Protein AF-A0A2W6DQY9-F1 (afdb_monomer_lite)

Radius of gyration: 17.96 Å; chains: 1; bounding box: 44×37×46 Å

pLDDT: mean 84.67, std 7.62, range [58.31, 96.69]

Structure (mmCIF, N/CA/C/O backbone):
data_AF-A0A2W6DQY9-F1
#
_entry.id   AF-A0A2W6DQY9-F1
#
loop_
_atom_site.group_PDB
_atom_site.id
_atom_site.type_symbol
_atom_site.label_atom_id
_atom_site.label_alt_id
_atom_site.label_comp_id
_atom_site.label_asym_id
_atom_site.label_entity_id
_atom_site.label_seq_id
_atom_site.pdbx_PDB_ins_code
_atom_site.Cartn_x
_atom_site.Cartn_y
_atom_site.Cartn_z
_atom_site.occupancy
_atom_site.B_iso_or_equiv
_atom_site.auth_seq_id
_atom_site.auth_comp_id
_atom_site.auth_asym_id
_atom_site.auth_atom_id
_atom_site.pdbx_PDB_model_num
ATOM 1 N N . MET A 1 1 ? 17.555 -1.210 -10.822 1.00 58.31 1 MET A N 1
ATOM 2 C CA . MET A 1 1 ? 16.556 -0.592 -11.726 1.00 58.31 1 MET A CA 1
ATOM 3 C C . MET A 1 1 ? 16.365 -1.460 -12.978 1.00 58.31 1 MET A C 1
ATOM 5 O O . MET A 1 1 ? 16.655 -1.042 -14.085 1.00 58.31 1 MET A O 1
ATOM 9 N N . TRP A 1 2 ? 15.924 -2.703 -12.780 1.00 69.75 2 TRP A N 1
ATOM 10 C CA . TRP A 1 2 ? 15.671 -3.694 -13.841 1.00 69.75 2 TRP A CA 1
ATOM 11 C C . TRP A 1 2 ? 14.443 -4.541 -13.461 1.00 69.75 2 TRP A C 1
ATOM 13 O O . TRP A 1 2 ? 13.552 -4.747 -14.278 1.00 69.75 2 TRP A O 1
ATOM 23 N N . ILE A 1 3 ? 14.318 -4.892 -12.174 1.00 70.12 3 ILE A N 1
ATOM 24 C CA . ILE A 1 3 ? 13.222 -5.718 -11.652 1.00 70.12 3 ILE A CA 1
ATOM 25 C C . ILE A 1 3 ? 11.831 -5.087 -11.848 1.00 70.12 3 ILE A C 1
ATOM 27 O O . ILE A 1 3 ? 10.912 -5.762 -12.295 1.00 70.12 3 ILE A O 1
ATOM 31 N N . ALA A 1 4 ? 11.701 -3.771 -11.636 1.00 68.38 4 ALA A N 1
ATOM 32 C CA . ALA A 1 4 ? 10.449 -3.035 -11.837 1.00 68.38 4 ALA A CA 1
ATOM 33 C C . ALA A 1 4 ? 10.066 -2.873 -13.322 1.00 68.38 4 ALA A C 1
ATOM 35 O O . ALA A 1 4 ? 8.893 -2.722 -13.646 1.00 68.38 4 ALA A O 1
ATOM 36 N N . SER A 1 5 ? 11.042 -2.893 -14.237 1.00 71.81 5 SER A N 1
ATOM 37 C CA . SER A 1 5 ? 10.783 -2.836 -15.683 1.00 71.81 5 SER A CA 1
ATOM 38 C C . SER A 1 5 ? 10.523 -4.214 -16.292 1.00 71.81 5 SER A C 1
ATOM 40 O O . SER A 1 5 ? 9.804 -4.303 -17.286 1.00 71.81 5 SER A O 1
ATOM 42 N N . TRP A 1 6 ? 11.082 -5.276 -15.701 1.00 76.25 6 TRP A N 1
ATOM 43 C CA . TRP A 1 6 ? 10.952 -6.643 -16.202 1.00 76.25 6 TRP A CA 1
ATOM 44 C C . TRP A 1 6 ? 9.495 -7.104 -16.244 1.00 76.25 6 TRP A C 1
ATOM 46 O O . TRP A 1 6 ? 9.057 -7.576 -17.285 1.00 76.25 6 TRP A O 1
ATOM 56 N N . GLY A 1 7 ? 8.721 -6.892 -15.173 1.00 74.25 7 GLY A N 1
ATOM 57 C CA . GLY A 1 7 ? 7.317 -7.317 -15.124 1.00 74.25 7 GLY A CA 1
ATOM 58 C C . GLY A 1 7 ? 6.479 -6.747 -16.274 1.00 74.25 7 GLY A C 1
ATOM 59 O O . GLY A 1 7 ? 5.728 -7.475 -16.914 1.00 74.25 7 GLY A O 1
ATOM 60 N N . GLY A 1 8 ? 6.666 -5.466 -16.605 1.00 73.44 8 GLY A N 1
ATOM 61 C CA . GLY A 1 8 ? 6.002 -4.850 -17.756 1.00 73.44 8 GLY A CA 1
ATOM 62 C C . GLY A 1 8 ? 6.483 -5.392 -19.099 1.00 73.44 8 GLY A C 1
ATOM 63 O O . GLY A 1 8 ? 5.668 -5.667 -19.973 1.00 73.44 8 GLY A O 1
ATOM 64 N N . HIS A 1 9 ? 7.796 -5.579 -19.259 1.00 76.44 9 HIS A N 1
ATOM 65 C CA . HIS A 1 9 ? 8.356 -6.191 -20.462 1.00 76.44 9 HIS A CA 1
ATOM 66 C C . HIS A 1 9 ? 7.801 -7.605 -20.676 1.00 76.44 9 HIS A C 1
ATOM 68 O O . HIS A 1 9 ? 7.260 -7.884 -21.739 1.00 76.44 9 HIS A O 1
ATOM 74 N N . ALA A 1 10 ? 7.858 -8.457 -19.652 1.00 78.81 10 ALA A N 1
ATOM 75 C CA . ALA A 1 10 ? 7.417 -9.842 -19.714 1.00 78.81 10 ALA A CA 1
ATOM 76 C C . ALA A 1 10 ? 5.909 -9.974 -19.972 1.00 78.81 10 ALA A C 1
ATOM 78 O O . ALA A 1 10 ? 5.505 -10.819 -20.762 1.00 78.81 10 ALA A O 1
ATOM 79 N N . LEU A 1 11 ? 5.068 -9.109 -19.391 1.00 78.31 11 LEU A N 1
ATOM 80 C CA . LEU A 1 11 ? 3.632 -9.092 -19.702 1.00 78.31 11 LEU A CA 1
ATOM 81 C C . LEU A 1 11 ? 3.339 -8.734 -21.166 1.00 78.31 11 LEU A C 1
ATOM 83 O O . LEU A 1 11 ? 2.339 -9.192 -21.711 1.00 78.31 11 LEU A O 1
ATOM 87 N N . LEU A 1 12 ? 4.194 -7.923 -21.795 1.00 80.38 12 LEU A N 1
ATOM 88 C CA . LEU A 1 12 ? 4.031 -7.499 -23.186 1.00 80.38 12 LEU A CA 1
ATOM 89 C C . LEU A 1 12 ? 4.654 -8.476 -24.192 1.00 80.38 12 LEU A C 1
ATOM 91 O O . LEU A 1 12 ? 4.159 -8.573 -25.311 1.00 80.38 12 LEU A O 1
ATOM 95 N N . THR A 1 13 ? 5.731 -9.179 -23.828 1.00 82.75 13 THR A N 1
ATOM 96 C CA . THR A 1 13 ? 6.481 -10.043 -24.757 1.00 82.75 13 THR A CA 1
ATOM 97 C C . THR A 1 13 ? 6.262 -11.537 -24.532 1.00 82.75 13 THR A C 1
ATOM 99 O O . THR A 1 13 ? 6.235 -12.290 -25.503 1.00 82.75 13 THR A O 1
ATOM 102 N N . ALA A 1 14 ? 6.088 -11.983 -23.285 1.00 80.81 14 ALA A N 1
ATOM 103 C CA . ALA A 1 14 ? 5.972 -13.395 -22.919 1.00 80.81 14 ALA A CA 1
ATOM 104 C C . ALA A 1 14 ? 5.144 -13.595 -21.624 1.00 80.81 14 ALA A C 1
ATOM 106 O O . ALA A 1 14 ? 5.682 -14.017 -20.597 1.00 80.81 14 ALA A O 1
ATOM 107 N N . PRO A 1 15 ? 3.820 -13.341 -21.645 1.00 80.81 15 PRO A N 1
ATOM 108 C CA . PRO A 1 15 ? 2.983 -13.300 -20.438 1.00 80.81 15 PRO A CA 1
ATOM 109 C C . PRO A 1 15 ? 2.837 -14.647 -19.709 1.00 80.81 15 PRO A C 1
ATOM 111 O O . PRO A 1 15 ? 2.477 -14.669 -18.536 1.00 80.81 15 PRO A O 1
ATOM 114 N N . LEU A 1 16 ? 3.126 -15.771 -20.373 1.00 83.50 16 LEU A N 1
ATOM 115 C CA . LEU A 1 16 ? 3.146 -17.099 -19.742 1.00 83.50 16 LEU A CA 1
ATOM 116 C C . LEU A 1 16 ? 4.483 -17.425 -19.055 1.00 83.50 16 LEU A C 1
ATOM 118 O O . LEU A 1 16 ? 4.545 -18.371 -18.280 1.00 83.50 16 LEU A O 1
ATOM 122 N N . HIS A 1 17 ? 5.527 -16.628 -19.298 1.00 81.88 17 HIS A N 1
ATOM 123 C CA . HIS A 1 17 ? 6.887 -16.827 -18.783 1.00 81.88 17 HIS A CA 1
ATOM 124 C C . HIS A 1 17 ? 7.344 -15.616 -17.956 1.00 81.88 17 HIS A C 1
ATOM 126 O O . HIS A 1 17 ? 8.513 -15.241 -17.948 1.00 81.88 17 HIS A O 1
ATOM 132 N N . VAL A 1 18 ? 6.410 -14.971 -17.241 1.00 79.75 18 VAL A N 1
ATOM 133 C CA . VAL A 1 18 ? 6.684 -13.742 -16.468 1.00 79.75 18 VAL A CA 1
ATOM 134 C C . VAL A 1 18 ? 7.777 -13.943 -15.418 1.00 79.75 18 VAL A C 1
ATOM 136 O O . VAL A 1 18 ? 8.512 -13.004 -15.105 1.00 79.75 18 VAL A O 1
ATOM 139 N N . PHE A 1 19 ? 7.921 -15.169 -14.912 1.00 83.38 19 PHE A N 1
ATOM 140 C CA . PHE A 1 19 ? 8.921 -15.504 -13.909 1.00 83.38 19 PHE A CA 1
ATOM 141 C C . PHE A 1 19 ? 10.297 -15.883 -14.481 1.00 83.38 19 PHE A C 1
ATOM 143 O O . PHE A 1 19 ? 11.260 -15.965 -13.716 1.00 83.38 19 PHE A O 1
ATOM 150 N N . ASP A 1 20 ? 10.430 -16.055 -15.797 1.00 83.44 20 ASP A N 1
ATOM 151 C CA . ASP A 1 20 ? 11.687 -16.454 -16.437 1.00 83.44 20 ASP A CA 1
ATOM 152 C C . ASP A 1 20 ? 12.499 -15.231 -16.838 1.00 83.44 20 ASP A C 1
ATOM 154 O O . ASP A 1 20 ? 12.448 -14.748 -17.968 1.00 83.44 20 ASP A O 1
ATOM 158 N N . SER A 1 21 ? 13.245 -14.700 -15.874 1.00 80.00 21 SER A N 1
ATOM 159 C CA . SER A 1 21 ? 14.056 -13.514 -16.095 1.00 80.00 21 SER A CA 1
ATOM 160 C C . SER A 1 21 ? 15.420 -13.814 -16.706 1.00 80.00 21 SER A C 1
ATOM 162 O O . SER A 1 21 ? 15.961 -14.905 -16.543 1.00 80.00 21 SER A O 1
ATOM 164 N N . ASN A 1 22 ? 16.036 -12.815 -17.348 1.00 80.88 22 ASN A N 1
ATOM 165 C CA . ASN A 1 22 ? 17.416 -12.943 -17.831 1.00 80.88 22 ASN A CA 1
ATOM 166 C C . ASN A 1 22 ? 18.449 -13.050 -16.693 1.00 80.88 22 ASN A C 1
ATOM 168 O O . ASN A 1 22 ? 19.608 -13.384 -16.941 1.00 80.88 22 ASN A O 1
ATOM 172 N N . THR A 1 23 ? 18.054 -12.760 -15.452 1.00 78.00 23 THR A N 1
ATOM 173 C CA . THR A 1 23 ? 18.930 -12.934 -14.294 1.00 78.00 23 THR A CA 1
ATOM 174 C C . THR A 1 23 ? 19.113 -14.428 -14.034 1.00 78.00 23 THR A C 1
ATOM 176 O O . THR A 1 23 ? 18.148 -15.181 -14.056 1.00 78.00 23 THR A O 1
ATOM 179 N N . PHE A 1 24 ? 20.350 -14.862 -13.784 1.00 81.62 24 PHE A N 1
ATOM 180 C CA . PHE A 1 24 ? 20.693 -16.262 -13.495 1.00 81.62 24 PHE A CA 1
ATOM 181 C C . PHE A 1 24 ? 20.381 -17.275 -14.610 1.00 81.62 24 PHE A C 1
ATOM 183 O O . PHE A 1 24 ? 20.236 -18.464 -14.327 1.00 81.62 24 PHE A O 1
ATOM 190 N N . TRP A 1 25 ? 20.317 -16.843 -15.875 1.00 79.50 25 TRP A N 1
ATOM 191 C CA . TRP A 1 25 ? 20.189 -17.767 -17.007 1.00 79.50 25 TRP A CA 1
ATOM 192 C C . TRP A 1 25 ? 21.237 -18.904 -16.924 1.00 79.50 25 TRP A C 1
ATOM 194 O O . TRP A 1 25 ? 22.417 -18.594 -16.728 1.00 79.50 25 TRP A O 1
ATOM 204 N N . PRO A 1 26 ? 20.861 -20.197 -17.062 1.00 86.25 26 PRO A N 1
ATOM 205 C CA . PRO A 1 26 ? 19.589 -20.735 -17.572 1.00 86.25 26 PRO A CA 1
ATOM 206 C C . PRO A 1 26 ? 18.563 -21.179 -16.511 1.00 86.25 26 PRO A C 1
ATOM 208 O O . PRO A 1 26 ? 17.698 -22.000 -16.806 1.00 86.25 26 PRO A O 1
ATOM 211 N N . LEU A 1 27 ? 18.644 -20.691 -15.273 1.00 83.62 27 LEU A N 1
ATOM 212 C CA . LEU A 1 27 ? 17.690 -21.077 -14.230 1.00 83.62 27 LEU A CA 1
ATOM 213 C C . LEU A 1 27 ? 16.278 -20.538 -14.525 1.00 83.62 27 LEU A C 1
ATOM 215 O O . LEU A 1 27 ? 16.091 -19.336 -14.717 1.00 83.62 27 LEU A O 1
ATOM 219 N N . SER A 1 28 ? 15.284 -21.431 -14.516 1.00 83.25 28 SER A N 1
ATOM 220 C CA . SER A 1 28 ? 13.860 -21.084 -14.627 1.00 83.25 28 SER A CA 1
ATOM 221 C C . SER A 1 28 ? 13.337 -20.407 -13.358 1.00 83.25 28 SER A C 1
ATOM 223 O O . SER A 1 28 ? 13.849 -20.641 -12.261 1.00 83.25 28 SER A O 1
ATOM 225 N N . ASN A 1 29 ? 12.279 -19.603 -13.494 1.00 81.62 29 ASN A N 1
ATOM 226 C CA . ASN A 1 29 ? 11.643 -18.850 -12.404 1.00 81.62 29 ASN A CA 1
ATOM 227 C C . ASN A 1 29 ? 12.586 -17.898 -11.647 1.00 81.62 29 ASN A C 1
ATOM 229 O O . ASN A 1 29 ? 12.325 -17.529 -10.500 1.00 81.62 29 ASN A O 1
ATOM 233 N N . SER A 1 30 ? 13.674 -17.465 -12.284 1.00 83.19 30 SER A N 1
ATOM 234 C CA . SER A 1 30 ? 14.692 -16.608 -11.673 1.00 83.19 30 SER A CA 1
ATOM 235 C C . SER A 1 30 ? 14.153 -15.259 -11.180 1.00 83.19 30 SER A C 1
ATOM 237 O O . SER A 1 30 ? 14.731 -14.656 -10.273 1.00 83.19 30 SER A O 1
ATOM 239 N N . TYR A 1 31 ? 13.018 -14.792 -11.712 1.00 79.81 31 TYR A N 1
ATOM 240 C CA . TYR A 1 31 ? 12.344 -13.586 -11.229 1.00 79.81 31 TYR A CA 1
ATOM 241 C C . TYR A 1 31 ? 11.759 -13.761 -9.822 1.00 79.81 31 TYR A C 1
ATOM 243 O O . TYR A 1 31 ? 11.716 -12.803 -9.055 1.00 79.81 31 TYR A O 1
ATOM 251 N N . ALA A 1 32 ? 11.336 -14.979 -9.467 1.00 81.50 32 ALA A N 1
ATOM 252 C CA . ALA A 1 32 ? 10.750 -15.285 -8.163 1.00 81.50 32 ALA A CA 1
ATOM 253 C C . ALA A 1 32 ? 11.791 -15.323 -7.031 1.00 81.50 32 ALA A C 1
ATOM 255 O O . ALA A 1 32 ? 11.421 -15.354 -5.860 1.00 81.50 32 ALA A O 1
ATOM 256 N N . PHE A 1 33 ? 13.089 -15.296 -7.356 1.00 80.50 33 PHE A N 1
ATOM 257 C CA . PHE A 1 33 ? 14.161 -15.273 -6.356 1.00 80.50 33 PHE A CA 1
ATOM 258 C C . PHE A 1 33 ? 14.269 -13.921 -5.636 1.00 80.50 33 PHE A C 1
ATOM 260 O O . PHE A 1 33 ? 14.972 -13.813 -4.636 1.00 80.50 33 PHE A O 1
ATOM 267 N N . ASN A 1 34 ? 13.595 -12.887 -6.143 1.00 76.00 34 ASN A N 1
ATOM 268 C CA . ASN A 1 34 ? 13.550 -11.556 -5.553 1.00 76.00 34 ASN A CA 1
ATOM 269 C C . ASN A 1 34 ? 12.104 -11.050 -5.454 1.00 76.00 34 ASN A C 1
ATOM 271 O O . ASN A 1 34 ? 11.166 -11.657 -5.971 1.00 76.00 34 ASN A O 1
ATOM 275 N N . ASP A 1 35 ? 11.921 -9.907 -4.792 1.00 77.81 35 ASP A N 1
ATOM 276 C CA . ASP A 1 35 ? 10.633 -9.221 -4.758 1.00 77.81 35 ASP A CA 1
ATOM 277 C C . ASP A 1 35 ? 10.228 -8.786 -6.174 1.00 77.81 35 ASP A C 1
ATOM 279 O O . ASP A 1 35 ? 10.856 -7.923 -6.789 1.00 77.81 35 ASP A O 1
ATOM 283 N N . THR A 1 36 ? 9.170 -9.403 -6.698 1.00 73.69 36 THR A N 1
ATOM 284 C CA . THR A 1 36 ? 8.792 -9.311 -8.114 1.00 73.69 36 THR A CA 1
ATOM 285 C C . THR A 1 36 ? 8.203 -7.957 -8.502 1.00 73.69 36 THR A C 1
ATOM 287 O O . THR A 1 36 ? 8.176 -7.625 -9.679 1.00 73.69 36 THR A O 1
ATOM 290 N N . MET A 1 37 ? 7.737 -7.142 -7.549 1.00 80.31 37 MET A N 1
ATOM 291 C CA . MET A 1 37 ? 7.141 -5.823 -7.812 1.00 80.31 37 MET A CA 1
ATOM 292 C C . MET A 1 37 ? 6.010 -5.837 -8.862 1.00 80.31 37 MET A C 1
ATOM 294 O O . MET A 1 37 ? 5.699 -4.803 -9.459 1.00 80.31 37 MET A O 1
ATOM 298 N N . LEU A 1 38 ? 5.367 -6.991 -9.080 1.00 80.56 38 LEU A N 1
ATOM 299 C CA . LEU A 1 38 ? 4.341 -7.189 -10.110 1.00 80.56 38 LEU A CA 1
ATOM 300 C C . LEU A 1 38 ? 3.118 -6.299 -9.888 1.00 80.56 38 LEU A C 1
ATOM 302 O O . LEU A 1 38 ? 2.479 -5.883 -10.851 1.00 80.56 38 LEU A O 1
ATOM 306 N N . GLY A 1 39 ? 2.835 -5.921 -8.641 1.00 80.38 39 GLY A N 1
ATOM 307 C CA . GLY A 1 39 ? 1.781 -4.953 -8.321 1.00 80.38 39 GLY A CA 1
ATOM 308 C C . GLY A 1 39 ? 1.978 -3.570 -8.959 1.00 80.38 39 GLY A C 1
ATOM 309 O O . GLY A 1 39 ? 1.010 -2.818 -9.080 1.00 80.38 39 GLY A O 1
ATOM 310 N N . TYR A 1 40 ? 3.193 -3.239 -9.414 1.00 82.00 40 TYR A N 1
ATOM 311 C CA . TYR A 1 40 ? 3.490 -2.030 -10.188 1.00 82.00 40 TYR A CA 1
ATOM 312 C C . TYR A 1 40 ? 3.574 -2.259 -11.696 1.00 82.00 40 TYR A C 1
ATOM 314 O O . TYR A 1 40 ? 3.838 -1.310 -12.432 1.00 82.00 40 TYR A O 1
ATOM 322 N N . ALA A 1 41 ? 3.314 -3.469 -12.188 1.00 76.88 41 ALA A N 1
ATOM 323 C CA . ALA A 1 41 ? 3.406 -3.772 -13.611 1.00 76.88 41 ALA A CA 1
ATOM 324 C C . ALA A 1 41 ? 2.560 -2.846 -14.516 1.00 76.88 41 ALA A C 1
ATOM 326 O O . ALA A 1 41 ? 3.075 -2.446 -15.559 1.00 76.88 41 ALA A O 1
ATOM 327 N N . PRO A 1 42 ? 1.346 -2.382 -14.136 1.00 76.12 42 PRO A N 1
ATOM 328 C CA . PRO A 1 42 ? 0.614 -1.392 -14.936 1.00 76.12 42 PRO A CA 1
ATOM 329 C C . PRO A 1 42 ? 1.364 -0.061 -15.103 1.00 76.12 42 PRO A C 1
ATOM 331 O O . PRO A 1 42 ? 1.256 0.598 -16.135 1.00 76.12 42 PRO A O 1
ATOM 334 N N . MET A 1 43 ? 2.183 0.320 -14.116 1.00 73.94 43 MET A N 1
ATOM 335 C CA . MET A 1 43 ? 2.994 1.541 -14.165 1.00 73.94 43 MET A CA 1
ATOM 336 C C . MET A 1 43 ? 4.145 1.428 -15.170 1.00 73.94 43 MET A C 1
ATOM 338 O O . MET A 1 43 ? 4.731 2.447 -15.536 1.00 73.94 43 MET A O 1
ATOM 342 N N . ALA A 1 44 ? 4.449 0.226 -15.673 1.00 66.94 44 ALA A N 1
ATOM 343 C CA . ALA A 1 44 ? 5.425 0.034 -16.741 1.00 66.94 44 ALA A CA 1
ATOM 344 C C . ALA A 1 44 ? 5.021 0.725 -18.055 1.00 66.94 44 ALA A C 1
ATOM 346 O O . ALA A 1 44 ? 5.894 1.051 -18.858 1.00 66.94 44 ALA A O 1
ATOM 347 N N . LEU A 1 45 ? 3.727 1.004 -18.248 1.00 69.50 45 LEU A N 1
ATOM 348 C CA . LEU A 1 45 ? 3.201 1.705 -19.422 1.00 69.50 45 LEU A CA 1
ATOM 349 C C . LEU A 1 45 ? 3.437 3.227 -19.373 1.00 69.50 45 LEU A C 1
ATOM 351 O O . LEU A 1 45 ? 3.308 3.908 -20.389 1.00 69.50 45 LEU A O 1
ATOM 355 N N . LEU A 1 46 ? 3.798 3.782 -18.212 1.00 72.19 46 LEU A N 1
ATOM 356 C CA . LEU A 1 46 ? 4.009 5.221 -18.045 1.00 72.19 46 LEU A CA 1
ATOM 357 C C . LEU A 1 46 ? 5.390 5.649 -18.548 1.00 72.19 46 LEU A C 1
ATOM 359 O O . LEU A 1 46 ? 6.383 4.980 -18.286 1.00 72.19 46 LEU A O 1
ATOM 363 N N . GLY A 1 47 ? 5.476 6.797 -19.224 1.00 64.94 47 GLY A N 1
ATOM 364 C CA . GLY A 1 47 ? 6.753 7.426 -19.595 1.00 64.94 47 GLY A CA 1
ATOM 365 C C . GLY A 1 47 ? 7.450 6.867 -20.844 1.00 64.94 47 GLY A C 1
ATOM 366 O O . GLY A 1 47 ? 8.542 7.323 -21.163 1.00 64.94 47 GLY A O 1
ATOM 367 N N . GLY A 1 48 ? 6.848 5.916 -21.570 1.00 72.62 48 GLY A N 1
ATOM 368 C CA . GLY A 1 48 ? 7.388 5.400 -22.838 1.00 72.62 48 GLY A CA 1
ATOM 369 C C . GLY A 1 48 ? 8.651 4.532 -22.701 1.00 72.62 48 GLY A C 1
ATOM 370 O O . GLY A 1 48 ? 9.000 4.057 -21.617 1.00 72.62 48 GLY A O 1
ATOM 371 N N . GLY A 1 49 ? 9.328 4.271 -23.821 1.00 74.94 49 GLY A N 1
ATOM 372 C CA . GLY A 1 49 ? 10.535 3.438 -23.868 1.00 74.94 49 GLY A CA 1
ATOM 373 C C . GLY A 1 49 ? 11.814 4.149 -23.399 1.00 74.94 49 GLY A C 1
ATOM 374 O O . GLY A 1 49 ? 11.868 5.370 -23.275 1.00 74.94 49 GLY A O 1
ATOM 375 N N . GLY A 1 50 ? 12.874 3.371 -23.167 1.00 76.94 50 GLY A N 1
ATOM 376 C CA . GLY A 1 50 ? 14.217 3.893 -22.894 1.00 76.94 50 GLY A CA 1
ATOM 377 C C . GLY A 1 50 ? 14.454 4.414 -21.469 1.00 76.94 50 GLY A C 1
ATOM 378 O O . GLY A 1 50 ? 13.629 4.260 -20.563 1.00 76.94 50 GLY A O 1
ATOM 379 N N . MET A 1 51 ? 15.630 5.017 -21.269 1.00 76.75 51 MET A N 1
ATOM 380 C CA . MET A 1 51 ? 16.128 5.450 -19.955 1.00 76.75 51 MET A CA 1
ATOM 381 C C . MET A 1 51 ? 15.283 6.572 -19.336 1.00 76.75 51 MET A C 1
ATOM 383 O O . MET A 1 51 ? 15.002 6.535 -18.140 1.00 76.75 51 MET A O 1
ATOM 387 N N . ALA A 1 52 ? 14.820 7.527 -20.149 1.00 80.00 52 ALA A N 1
ATOM 388 C CA . ALA A 1 52 ? 13.976 8.631 -19.690 1.00 80.00 52 ALA A CA 1
ATOM 389 C C . ALA A 1 52 ? 12.641 8.127 -19.117 1.00 80.00 52 ALA A C 1
ATOM 391 O O . ALA A 1 52 ? 12.260 8.505 -18.009 1.00 80.00 52 ALA A O 1
ATOM 392 N N . GLY A 1 53 ? 11.973 7.198 -19.810 1.00 79.50 53 GLY A N 1
ATOM 393 C CA . GLY A 1 53 ? 10.746 6.582 -19.309 1.00 79.50 53 GLY A CA 1
ATOM 394 C C . GLY A 1 53 ? 10.966 5.788 -18.026 1.00 79.50 53 GLY A C 1
ATOM 395 O O . GLY A 1 53 ? 10.166 5.868 -17.095 1.00 79.50 53 GLY A O 1
ATOM 396 N N . ALA A 1 54 ? 12.087 5.069 -17.931 1.00 74.94 54 ALA A N 1
ATOM 397 C CA . ALA A 1 54 ? 12.434 4.323 -16.726 1.00 74.94 54 ALA A CA 1
ATOM 398 C C . ALA A 1 54 ? 12.648 5.252 -15.517 1.00 74.94 54 ALA A C 1
ATOM 400 O O . ALA A 1 54 ? 12.194 4.936 -14.416 1.00 74.94 54 ALA A O 1
ATOM 401 N N . LEU A 1 55 ? 13.273 6.413 -15.732 1.00 82.56 55 LEU A N 1
ATOM 402 C CA . LEU A 1 55 ? 13.486 7.426 -14.700 1.00 82.56 55 LEU A CA 1
ATOM 403 C C . LEU A 1 55 ? 12.167 8.061 -14.235 1.00 82.56 55 LEU A C 1
ATOM 405 O O . LEU A 1 55 ? 11.960 8.232 -13.033 1.00 82.56 55 LEU A O 1
ATOM 409 N N . VAL A 1 56 ? 11.254 8.369 -15.162 1.00 84.06 56 VAL A N 1
ATOM 410 C CA . VAL A 1 56 ? 9.920 8.898 -14.825 1.00 84.06 56 VAL A CA 1
ATOM 411 C C . VAL A 1 56 ? 9.140 7.892 -13.981 1.00 84.06 56 VAL A C 1
ATOM 413 O O . VAL A 1 56 ? 8.653 8.250 -12.909 1.00 84.06 56 VAL A O 1
ATOM 416 N N . ARG A 1 57 ? 9.075 6.623 -14.407 1.00 82.50 57 ARG A N 1
ATOM 417 C CA . ARG A 1 57 ? 8.396 5.556 -13.651 1.00 82.50 57 ARG A CA 1
ATOM 418 C C . ARG A 1 57 ? 8.943 5.424 -12.239 1.00 82.50 57 ARG A C 1
ATOM 420 O O . ARG A 1 57 ? 8.165 5.342 -11.295 1.00 82.50 57 ARG A O 1
ATOM 427 N N . TYR A 1 58 ? 10.267 5.435 -12.099 1.00 81.50 58 TYR A N 1
ATOM 428 C CA . TYR A 1 58 ? 10.914 5.334 -10.799 1.00 81.50 58 TYR A CA 1
ATOM 429 C C . TYR A 1 58 ? 10.542 6.499 -9.880 1.00 81.50 58 TYR A C 1
ATOM 431 O O . TYR A 1 58 ? 10.064 6.259 -8.777 1.00 81.50 58 TYR A O 1
ATOM 439 N N . ASN A 1 59 ? 10.699 7.746 -10.336 1.00 88.06 59 ASN A N 1
ATOM 440 C CA . ASN A 1 59 ? 10.393 8.921 -9.514 1.00 88.06 59 ASN A CA 1
ATOM 441 C C . ASN A 1 59 ? 8.916 8.967 -9.107 1.00 88.06 59 ASN A C 1
ATOM 443 O O . ASN A 1 59 ? 8.597 9.238 -7.951 1.00 88.06 59 ASN A O 1
ATOM 447 N N . VAL A 1 60 ? 8.013 8.645 -10.037 1.00 88.25 60 VAL A N 1
ATOM 448 C CA . VAL A 1 60 ? 6.577 8.569 -9.749 1.00 88.25 60 VAL A CA 1
ATOM 449 C C . VAL A 1 60 ? 6.297 7.490 -8.704 1.00 88.25 60 VAL A C 1
ATOM 451 O O . VAL A 1 60 ? 5.640 7.772 -7.704 1.00 88.25 60 VAL A O 1
ATOM 454 N N . LEU A 1 61 ? 6.821 6.274 -8.883 1.00 87.50 61 LEU A N 1
ATOM 455 C CA . LEU A 1 61 ? 6.642 5.187 -7.918 1.00 87.50 61 LEU A CA 1
ATOM 456 C C . LEU A 1 61 ? 7.246 5.517 -6.552 1.00 87.50 61 LEU A C 1
ATOM 458 O O . LEU A 1 61 ? 6.640 5.203 -5.534 1.00 87.50 61 LEU A O 1
ATOM 462 N N . PHE A 1 62 ? 8.399 6.176 -6.520 1.00 87.56 62 PHE A N 1
ATOM 463 C CA . PHE A 1 62 ? 9.069 6.581 -5.289 1.00 87.56 62 PHE A CA 1
ATOM 464 C C . PHE A 1 62 ? 8.214 7.560 -4.473 1.00 87.56 62 PHE A C 1
ATOM 466 O O . PHE A 1 62 ? 8.006 7.360 -3.272 1.00 87.56 62 PHE A O 1
ATOM 473 N N . VAL A 1 63 ? 7.659 8.582 -5.133 1.00 90.50 63 VAL A N 1
ATOM 474 C CA . VAL A 1 63 ? 6.749 9.550 -4.501 1.00 90.50 63 VAL A CA 1
ATOM 475 C C . VAL A 1 63 ? 5.458 8.864 -4.055 1.00 90.50 63 VAL A C 1
ATOM 477 O O . VAL A 1 63 ? 5.006 9.074 -2.928 1.00 90.50 63 VAL A O 1
ATOM 480 N N . LEU A 1 64 ? 4.882 8.004 -4.899 1.00 89.50 64 LEU A N 1
ATOM 481 C CA . LEU A 1 64 ? 3.658 7.272 -4.573 1.00 89.50 64 LEU A CA 1
ATOM 482 C C . LEU A 1 64 ? 3.851 6.293 -3.411 1.00 89.50 64 LEU A C 1
ATOM 484 O O . LEU A 1 64 ? 2.955 6.175 -2.579 1.00 89.50 64 LEU A O 1
ATOM 488 N N . ALA A 1 65 ? 5.000 5.624 -3.309 1.00 89.56 65 ALA A N 1
ATOM 489 C CA . ALA A 1 65 ? 5.302 4.713 -2.209 1.00 89.56 65 ALA A CA 1
ATOM 490 C C . ALA A 1 65 ? 5.327 5.456 -0.863 1.00 89.56 65 ALA A C 1
ATOM 492 O O . ALA A 1 65 ? 4.698 5.010 0.099 1.00 89.56 65 ALA A O 1
ATOM 493 N N . HIS A 1 66 ? 5.970 6.627 -0.813 1.00 90.31 66 HIS A N 1
ATOM 494 C CA . HIS A 1 66 ? 5.983 7.481 0.377 1.00 90.31 66 HIS A CA 1
ATOM 495 C C . HIS A 1 66 ? 4.599 8.046 0.703 1.00 90.31 66 HIS A C 1
ATOM 497 O O . HIS A 1 66 ? 4.173 8.007 1.860 1.00 90.31 66 HIS A O 1
ATOM 503 N N . ALA A 1 67 ? 3.867 8.519 -0.308 1.00 93.06 67 ALA A N 1
ATOM 504 C CA . ALA A 1 67 ? 2.509 9.021 -0.130 1.00 93.06 67 ALA A CA 1
ATOM 505 C C . ALA A 1 67 ? 1.572 7.929 0.407 1.00 93.06 67 ALA A C 1
ATOM 5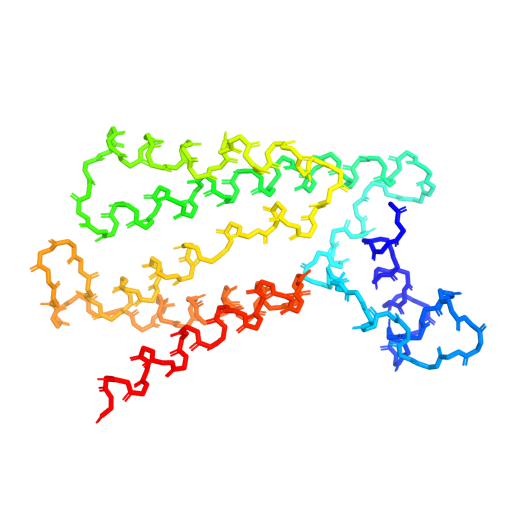07 O O . ALA A 1 67 ? 0.801 8.172 1.336 1.00 93.06 67 ALA A O 1
ATOM 508 N N . LEU A 1 68 ? 1.674 6.708 -0.125 1.00 92.62 68 LEU A N 1
ATOM 509 C CA . LEU A 1 68 ? 0.893 5.564 0.330 1.00 92.62 68 LEU A CA 1
ATOM 510 C C . LEU A 1 68 ? 1.283 5.141 1.749 1.00 92.62 68 LEU A C 1
ATOM 512 O O . LEU A 1 68 ? 0.403 4.847 2.554 1.00 92.62 68 LEU A O 1
ATOM 516 N N . ALA A 1 69 ? 2.575 5.143 2.080 1.00 92.75 69 ALA A N 1
ATOM 517 C CA . ALA A 1 69 ? 3.039 4.875 3.437 1.00 92.75 69 ALA A CA 1
ATOM 518 C C . ALA A 1 69 ? 2.464 5.883 4.436 1.00 92.75 69 ALA A C 1
ATOM 520 O O . ALA A 1 69 ? 1.906 5.484 5.461 1.00 92.75 69 ALA A O 1
ATOM 521 N N . PHE A 1 70 ? 2.525 7.172 4.106 1.00 95.00 70 PHE A N 1
ATOM 522 C CA . PHE A 1 70 ? 1.954 8.231 4.929 1.00 95.00 70 PHE A CA 1
ATOM 523 C C . PHE A 1 70 ? 0.443 8.054 5.094 1.00 95.00 70 PHE A C 1
ATOM 525 O O . PHE A 1 70 ? -0.064 8.046 6.217 1.00 95.00 70 PHE A O 1
ATOM 532 N N . ALA A 1 71 ? -0.273 7.865 3.984 1.00 95.44 71 ALA A N 1
ATOM 533 C CA . ALA A 1 71 ? -1.722 7.706 3.977 1.00 95.44 71 ALA A CA 1
ATOM 534 C C . ALA A 1 71 ? -2.169 6.461 4.757 1.00 95.44 71 ALA A C 1
ATOM 536 O O . ALA A 1 71 ? -3.123 6.537 5.530 1.00 95.44 71 ALA A O 1
ATOM 537 N N . GLY A 1 72 ? -1.468 5.337 4.600 1.00 93.88 72 GLY A N 1
ATOM 538 C CA . GLY A 1 72 ? -1.742 4.099 5.322 1.00 93.88 72 GLY A CA 1
ATOM 539 C C . GLY A 1 72 ? -1.508 4.247 6.826 1.00 93.88 72 GLY A C 1
ATOM 540 O O . GLY A 1 72 ? -2.394 3.913 7.614 1.00 93.88 72 GLY A O 1
ATOM 541 N N . GLY A 1 73 ? -0.369 4.819 7.233 1.00 95.00 73 GLY A N 1
ATOM 542 C CA . GLY A 1 73 ? -0.074 5.103 8.643 1.00 95.00 73 GLY A CA 1
ATOM 543 C C . GLY A 1 73 ? -1.081 6.073 9.271 1.00 95.00 73 GLY A C 1
ATOM 544 O O . GLY A 1 73 ? -1.599 5.820 10.361 1.00 95.00 73 GLY A O 1
ATOM 545 N N . TYR A 1 74 ? -1.439 7.137 8.548 1.00 95.94 74 TYR A N 1
ATOM 546 C CA . TYR A 1 74 ? -2.474 8.086 8.954 1.00 95.94 74 TYR A CA 1
ATOM 547 C C . TYR A 1 74 ? -3.838 7.403 9.123 1.00 95.94 74 TYR A C 1
ATOM 549 O O . TYR A 1 74 ? -4.494 7.569 10.155 1.00 95.94 74 TYR A O 1
ATOM 557 N N . ALA A 1 75 ? -4.274 6.624 8.127 1.00 94.50 75 ALA A N 1
ATOM 558 C CA . ALA A 1 75 ? -5.564 5.942 8.142 1.00 94.50 75 ALA A CA 1
ATOM 559 C C . ALA A 1 75 ? -5.660 4.961 9.315 1.00 94.50 75 ALA A C 1
ATOM 561 O O . ALA A 1 75 ? -6.667 4.961 10.026 1.00 94.50 75 ALA A O 1
ATOM 562 N N . LEU A 1 76 ? -4.600 4.189 9.563 1.00 93.94 76 LEU A N 1
ATOM 563 C CA . LEU A 1 76 ? -4.543 3.256 10.682 1.00 93.94 76 LEU A CA 1
ATOM 564 C C . LEU A 1 76 ? -4.598 3.989 12.026 1.00 93.94 76 LEU A C 1
ATOM 566 O O . LEU A 1 76 ? -5.422 3.644 12.869 1.00 93.94 76 LEU A O 1
ATOM 570 N N . ALA A 1 77 ? -3.815 5.054 12.210 1.00 95.06 77 ALA A N 1
ATOM 571 C CA . ALA A 1 77 ? -3.848 5.849 13.439 1.00 95.06 77 ALA A CA 1
ATOM 572 C C . ALA A 1 77 ? -5.235 6.473 13.691 1.00 95.06 77 ALA A C 1
ATOM 574 O O . ALA A 1 77 ? -5.751 6.441 14.812 1.00 95.06 77 ALA A O 1
ATOM 575 N N . ARG A 1 78 ? -5.895 6.988 12.643 1.00 93.75 78 ARG A N 1
ATOM 576 C CA . ARG A 1 78 ? -7.287 7.467 12.737 1.00 93.75 78 ARG A CA 1
ATOM 577 C C . ARG A 1 78 ? -8.241 6.348 13.137 1.00 93.75 78 ARG A C 1
ATOM 579 O O . ARG A 1 78 ? -9.131 6.589 13.954 1.00 93.75 78 ARG A O 1
ATOM 586 N N . GLN A 1 79 ? -8.051 5.150 12.589 1.00 91.31 79 GLN A N 1
ATOM 587 C CA . GLN A 1 79 ? -8.884 3.991 12.893 1.00 91.31 79 GLN A CA 1
ATOM 588 C C . GLN A 1 79 ? -8.720 3.539 14.350 1.00 91.31 79 GLN A C 1
ATOM 590 O O . GLN A 1 79 ? -9.714 3.241 15.013 1.00 91.31 79 GLN A O 1
ATOM 595 N N . LEU A 1 80 ? -7.495 3.597 14.877 1.00 90.81 80 LEU A N 1
ATOM 596 C CA . LEU A 1 80 ? -7.159 3.289 16.270 1.00 90.81 80 LEU A CA 1
ATOM 597 C C . LEU A 1 80 ? -7.580 4.381 17.270 1.00 90.81 80 LEU A C 1
ATOM 599 O O . LEU A 1 80 ? -7.480 4.178 18.474 1.00 90.81 80 LEU A O 1
ATOM 603 N N . GLY A 1 81 ? -8.114 5.514 16.803 1.00 90.75 81 GLY A N 1
ATOM 604 C CA . GLY A 1 81 ? -8.701 6.552 17.658 1.00 90.75 81 GLY A CA 1
ATOM 605 C C . GLY A 1 81 ? -7.863 7.819 17.825 1.00 90.75 81 GLY A C 1
ATOM 606 O O . GLY A 1 81 ? -8.302 8.741 18.518 1.00 90.75 81 GLY A O 1
ATOM 607 N N . SER A 1 82 ? -6.706 7.933 17.167 1.00 92.12 82 SER A N 1
ATOM 608 C CA . SER A 1 82 ? -5.916 9.167 17.187 1.00 92.12 82 SER A CA 1
ATOM 609 C C . SER A 1 82 ? -6.684 10.328 16.547 1.00 92.12 82 SER A C 1
ATOM 611 O O . SER A 1 82 ? -7.353 10.185 15.517 1.00 92.12 82 SER A O 1
ATOM 613 N N . ARG A 1 83 ? -6.565 11.526 17.130 1.00 93.56 83 ARG A N 1
ATOM 614 C CA . ARG A 1 83 ? -7.048 12.771 16.504 1.00 93.56 83 ARG A CA 1
ATOM 615 C C . ARG A 1 83 ? -6.187 13.101 15.278 1.00 93.56 83 ARG A C 1
ATOM 617 O O . ARG A 1 83 ? -5.072 12.606 15.158 1.00 93.56 83 ARG A O 1
ATOM 624 N N . ALA A 1 84 ? -6.697 13.954 14.387 1.00 93.81 84 ALA A N 1
ATOM 625 C CA . ALA A 1 84 ? -6.006 14.355 13.157 1.00 93.81 84 ALA A CA 1
ATOM 626 C C . ALA A 1 84 ? -4.513 14.712 13.341 1.00 93.81 84 ALA A C 1
ATOM 628 O O . ALA A 1 84 ? -3.714 14.125 12.620 1.00 93.81 84 ALA A O 1
ATOM 629 N N . PRO A 1 85 ? -4.095 15.558 14.309 1.00 95.75 85 PRO A N 1
ATOM 630 C CA . PRO A 1 85 ? -2.676 15.880 14.476 1.00 95.75 85 PRO A CA 1
ATOM 631 C C . PRO A 1 85 ? -1.831 14.659 14.863 1.00 95.75 85 PRO A C 1
ATOM 633 O O . PRO A 1 85 ? -0.791 14.427 14.262 1.00 95.75 85 PRO A O 1
ATOM 636 N N . GLY A 1 86 ? -2.304 13.821 15.792 1.00 93.62 86 GLY A N 1
ATOM 637 C CA . GLY A 1 86 ? -1.592 12.594 16.168 1.00 93.62 86 GLY A CA 1
ATOM 638 C C . GLY A 1 86 ? -1.483 11.601 15.009 1.00 93.62 86 GLY A C 1
ATOM 639 O O . GLY A 1 86 ? -0.447 10.972 14.829 1.00 93.62 86 GLY A O 1
ATOM 640 N N . ALA A 1 87 ? -2.519 11.511 14.172 1.00 94.44 87 ALA A N 1
ATOM 641 C CA . ALA A 1 87 ? -2.483 10.680 12.976 1.00 94.44 87 ALA A CA 1
ATOM 642 C C . ALA A 1 87 ? -1.538 11.228 11.893 1.00 94.44 87 ALA A C 1
ATOM 644 O O . ALA A 1 87 ? -0.898 10.437 11.207 1.00 94.44 87 ALA A O 1
ATOM 645 N N . LEU A 1 88 ? -1.420 12.556 11.745 1.00 96.38 88 LEU A N 1
ATOM 646 C CA . LEU A 1 88 ? -0.440 13.176 10.840 1.00 96.38 88 LEU A CA 1
ATOM 647 C C . LEU A 1 88 ? 0.987 12.843 11.281 1.00 96.38 88 LEU A C 1
ATOM 649 O O . LEU A 1 88 ? 1.797 12.430 10.455 1.00 96.38 88 LEU A O 1
ATOM 653 N N . VAL A 1 89 ? 1.269 12.954 12.583 1.00 96.69 89 VAL A N 1
ATOM 654 C CA . VAL A 1 89 ? 2.572 12.581 13.151 1.00 96.69 89 VAL A CA 1
ATOM 655 C C . VAL A 1 89 ? 2.843 11.090 12.956 1.00 96.69 89 VAL A C 1
ATOM 657 O O . VAL A 1 89 ? 3.932 10.733 12.523 1.00 96.69 89 VAL A O 1
ATOM 660 N N . ALA A 1 90 ? 1.860 10.218 13.198 1.00 94.75 90 ALA A N 1
ATOM 661 C CA . ALA A 1 90 ? 2.009 8.777 12.986 1.00 94.75 90 ALA A CA 1
ATOM 662 C C . ALA A 1 90 ? 2.269 8.424 11.510 1.00 94.75 90 ALA A C 1
ATOM 664 O O . ALA A 1 90 ? 3.154 7.623 11.216 1.00 94.75 90 ALA A O 1
ATOM 665 N N . GLY A 1 91 ? 1.541 9.051 10.580 1.00 94.56 91 GLY A N 1
ATOM 666 C CA . GLY A 1 91 ? 1.770 8.897 9.143 1.00 94.56 91 GLY A CA 1
ATOM 667 C C . GLY A 1 91 ? 3.171 9.355 8.733 1.00 94.56 91 GLY A C 1
ATOM 668 O O . GLY A 1 91 ? 3.862 8.629 8.022 1.00 94.56 91 GLY A O 1
ATOM 669 N N . ALA A 1 92 ? 3.620 10.516 9.223 1.00 94.81 92 ALA A N 1
ATOM 670 C CA . ALA A 1 92 ? 4.953 11.048 8.937 1.00 94.81 92 ALA A CA 1
ATOM 671 C C . ALA A 1 92 ? 6.058 10.160 9.521 1.00 94.81 92 ALA A C 1
ATOM 673 O O . ALA A 1 92 ? 6.995 9.804 8.812 1.00 94.81 92 ALA A O 1
ATOM 674 N N . ALA A 1 93 ? 5.917 9.749 10.782 1.00 93.50 93 ALA A N 1
ATOM 675 C CA . ALA A 1 93 ? 6.854 8.856 11.452 1.00 93.50 93 ALA A CA 1
ATOM 676 C C . ALA A 1 93 ? 6.967 7.506 10.733 1.00 93.50 93 ALA A C 1
ATOM 678 O O . ALA A 1 93 ? 8.065 6.976 10.601 1.00 93.50 93 ALA A O 1
ATOM 679 N N . PHE A 1 94 ? 5.855 6.960 10.229 1.00 91.56 94 PHE A N 1
ATOM 680 C CA . PHE A 1 94 ? 5.876 5.711 9.473 1.00 91.56 94 PHE A CA 1
ATOM 681 C C . PHE A 1 94 ? 6.504 5.874 8.083 1.00 91.56 94 PHE A C 1
ATOM 683 O O . PHE A 1 94 ? 7.295 5.025 7.669 1.00 91.56 94 PHE A O 1
ATOM 690 N N . ALA A 1 95 ? 6.150 6.933 7.349 1.00 90.88 95 ALA A N 1
ATOM 691 C CA . ALA A 1 95 ? 6.617 7.153 5.981 1.00 90.88 95 ALA A CA 1
ATOM 692 C C . ALA A 1 95 ? 8.099 7.542 5.916 1.00 90.88 95 ALA A C 1
ATOM 694 O O . ALA A 1 95 ? 8.813 7.050 5.049 1.00 90.88 95 ALA A O 1
ATOM 695 N N . TYR A 1 96 ? 8.556 8.374 6.852 1.00 90.38 96 TYR A N 1
ATOM 696 C CA . TYR A 1 96 ? 9.891 8.978 6.851 1.00 90.38 96 TYR A CA 1
ATOM 697 C C . TYR A 1 96 ? 10.784 8.451 7.982 1.00 90.38 96 TYR A C 1
ATOM 699 O O . TYR A 1 96 ? 11.703 9.136 8.430 1.00 90.38 96 TYR A O 1
ATOM 707 N N . ALA A 1 97 ? 10.518 7.236 8.471 1.00 88.25 97 ALA A N 1
ATOM 708 C CA . ALA A 1 97 ? 11.373 6.585 9.457 1.00 88.25 97 ALA A CA 1
ATOM 709 C C . ALA A 1 97 ? 12.823 6.492 8.929 1.00 88.25 97 ALA A C 1
ATOM 711 O O . ALA A 1 97 ? 13.009 6.048 7.792 1.00 88.25 97 ALA A O 1
ATOM 712 N N . PRO A 1 98 ? 13.857 6.813 9.735 1.00 84.38 98 PRO A N 1
ATOM 713 C CA . PRO A 1 98 ? 15.250 6.840 9.274 1.00 84.38 98 PRO A CA 1
ATOM 714 C C . PRO A 1 98 ? 15.713 5.545 8.599 1.00 84.38 98 PRO A C 1
ATOM 716 O O . PRO A 1 98 ? 16.413 5.579 7.593 1.00 84.38 98 PRO A O 1
ATOM 719 N N . TRP A 1 99 ? 15.267 4.391 9.104 1.00 81.69 99 TRP A N 1
ATOM 720 C CA . TRP A 1 99 ? 15.593 3.096 8.509 1.00 81.69 99 TRP A CA 1
ATOM 721 C C . TRP A 1 99 ? 15.017 2.922 7.094 1.00 81.69 99 TRP A C 1
ATOM 723 O O . TRP A 1 99 ? 15.651 2.282 6.263 1.00 81.69 99 TRP A O 1
ATOM 733 N N . ARG A 1 100 ? 13.854 3.513 6.779 1.00 84.38 100 ARG A N 1
ATOM 734 C CA . ARG A 1 100 ? 13.285 3.468 5.419 1.00 84.38 100 ARG A CA 1
ATOM 735 C C . ARG A 1 100 ? 14.068 4.349 4.459 1.00 84.38 100 ARG A C 1
ATOM 737 O O . ARG A 1 100 ? 14.365 3.899 3.362 1.00 84.38 100 ARG A O 1
ATOM 744 N N . LEU A 1 101 ? 14.452 5.543 4.911 1.00 81.31 101 LEU A N 1
ATOM 745 C CA . LEU A 1 101 ? 15.277 6.471 4.130 1.00 81.31 101 LEU A CA 1
ATOM 746 C C . LEU A 1 101 ? 16.665 5.879 3.829 1.00 81.31 101 LEU A C 1
ATOM 748 O O . LEU A 1 101 ? 17.222 6.069 2.756 1.00 81.31 101 LEU A O 1
ATOM 752 N N . ALA A 1 102 ? 17.210 5.061 4.736 1.00 82.62 102 ALA A N 1
ATOM 753 C CA . ALA A 1 102 ? 18.445 4.320 4.470 1.00 82.62 102 ALA A CA 1
ATOM 754 C C . ALA A 1 102 ? 18.314 3.287 3.326 1.00 82.62 102 ALA A C 1
ATOM 756 O O . ALA A 1 102 ? 19.323 2.853 2.773 1.00 82.62 102 ALA A O 1
ATOM 757 N N . HIS A 1 103 ? 17.087 2.908 2.951 1.00 80.50 103 HIS A N 1
ATOM 758 C CA . HIS A 1 103 ? 16.777 1.964 1.875 1.00 80.50 103 HIS A CA 1
ATOM 759 C C . HIS A 1 103 ? 16.206 2.661 0.630 1.00 80.50 103 HIS A C 1
ATOM 761 O O . HIS A 1 103 ? 15.488 2.033 -0.148 1.00 80.50 103 HIS A O 1
ATOM 767 N N . ASP A 1 104 ? 16.551 3.931 0.390 1.00 72.69 104 ASP A N 1
ATOM 768 C CA . ASP A 1 104 ? 16.039 4.720 -0.742 1.00 72.69 104 ASP A CA 1
ATOM 769 C C . ASP A 1 104 ? 16.257 4.064 -2.118 1.00 72.69 104 ASP A C 1
ATOM 771 O O . ASP A 1 104 ? 15.460 4.257 -3.035 1.00 72.69 104 ASP A O 1
ATOM 775 N N . GLY A 1 105 ? 17.298 3.238 -2.267 1.00 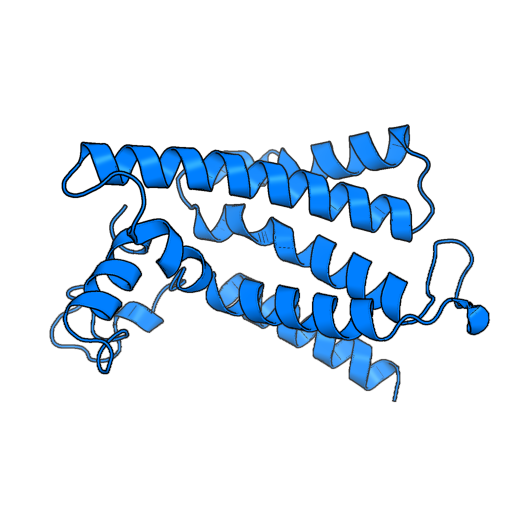70.31 105 GLY A N 1
ATOM 776 C CA . GLY A 1 105 ? 17.560 2.472 -3.492 1.00 70.31 105 GLY A CA 1
ATOM 777 C C . GLY A 1 105 ? 16.730 1.188 -3.653 1.00 70.31 105 GLY A C 1
ATOM 778 O O . GLY A 1 105 ? 16.764 0.567 -4.718 1.00 70.31 105 GLY A O 1
ATOM 779 N N . GLN A 1 106 ? 15.997 0.768 -2.620 1.00 77.75 106 GLN A N 1
ATOM 780 C CA . GLN A 1 106 ? 15.258 -0.495 -2.556 1.00 77.75 106 GLN A CA 1
ATOM 781 C C . GLN A 1 106 ? 13.755 -0.223 -2.503 1.00 77.75 106 GLN A C 1
ATOM 783 O O . GLN A 1 106 ? 13.100 -0.266 -1.459 1.00 77.75 106 GLN A O 1
ATOM 788 N N . LEU A 1 107 ? 13.189 0.058 -3.679 1.00 80.25 107 LEU A N 1
ATOM 789 C CA . LEU A 1 107 ? 11.775 0.401 -3.821 1.00 80.25 107 LEU A CA 1
ATOM 790 C C . LEU A 1 107 ? 10.844 -0.693 -3.264 1.00 80.25 107 LEU A C 1
ATOM 792 O O . LEU A 1 107 ? 9.775 -0.371 -2.757 1.00 80.25 107 LEU A O 1
ATOM 796 N N . ASN A 1 108 ? 11.253 -1.964 -3.285 1.00 77.19 108 ASN A N 1
ATOM 797 C CA . ASN A 1 108 ? 10.530 -3.082 -2.670 1.00 77.19 108 ASN A CA 1
ATOM 798 C C . ASN A 1 108 ? 10.311 -2.882 -1.158 1.00 77.19 108 ASN A C 1
ATOM 800 O O . ASN A 1 108 ? 9.201 -3.097 -0.680 1.00 77.19 108 ASN A O 1
ATOM 804 N N . ILE A 1 109 ? 11.308 -2.378 -0.423 1.00 78.75 109 ILE A N 1
ATOM 805 C CA . ILE A 1 109 ? 11.197 -2.106 1.022 1.00 78.75 109 ILE A CA 1
ATOM 806 C C . ILE A 1 109 ? 10.313 -0.885 1.294 1.00 78.75 109 ILE A C 1
ATOM 808 O O . ILE A 1 109 ? 9.469 -0.886 2.201 1.00 78.75 109 ILE A O 1
ATOM 812 N N . LEU A 1 110 ? 10.468 0.161 0.478 1.00 82.31 110 LEU A N 1
ATOM 813 C CA . LEU A 1 110 ? 9.657 1.376 0.580 1.00 82.31 110 LEU A CA 1
ATOM 814 C C . LEU A 1 110 ? 8.171 1.104 0.319 1.00 82.31 110 LEU A C 1
ATOM 816 O O . LEU A 1 110 ? 7.311 1.745 0.928 1.00 82.31 110 LEU A O 1
ATOM 820 N N . SER A 1 111 ? 7.866 0.101 -0.503 1.00 84.69 111 SER A N 1
ATOM 821 C CA . SER A 1 111 ? 6.519 -0.288 -0.935 1.00 84.69 111 SER A CA 1
ATOM 822 C C . SER A 1 111 ? 5.729 -1.089 0.107 1.00 84.69 111 SER A C 1
ATOM 824 O O . SER A 1 111 ? 4.955 -1.969 -0.242 1.00 84.69 111 SER A O 1
ATOM 826 N N . SER A 1 112 ? 5.892 -0.784 1.394 1.00 86.88 112 SER A N 1
ATOM 827 C CA . SER A 1 112 ? 5.150 -1.386 2.518 1.00 86.88 112 SER A CA 1
ATOM 828 C C . SER A 1 112 ? 3.937 -0.556 2.966 1.00 86.88 112 SER A C 1
ATOM 830 O O . SER A 1 112 ? 3.288 -0.867 3.963 1.00 86.88 112 SER A O 1
ATOM 832 N N . GLY A 1 113 ? 3.620 0.533 2.256 1.00 85.94 113 GLY A N 1
ATOM 833 C CA . GLY A 1 113 ? 2.552 1.463 2.635 1.00 85.94 113 GLY A CA 1
ATOM 834 C C . GLY A 1 113 ? 1.134 0.889 2.588 1.00 85.94 113 GLY A C 1
ATOM 835 O O . GLY A 1 113 ? 0.263 1.370 3.315 1.00 85.94 113 GLY A O 1
ATOM 836 N N . ALA A 1 114 ? 0.892 -0.162 1.797 1.00 88.94 114 ALA A N 1
ATOM 837 C CA . ALA A 1 114 ? -0.418 -0.806 1.753 1.00 88.94 114 ALA A CA 1
ATOM 838 C C . ALA A 1 114 ? -0.695 -1.697 2.972 1.00 88.94 114 ALA A C 1
ATOM 840 O O . ALA A 1 114 ? -1.862 -1.938 3.265 1.00 88.94 114 ALA A O 1
ATOM 841 N N . ILE A 1 115 ? 0.325 -2.113 3.734 1.00 91.44 115 ILE A N 1
ATOM 842 C CA . ILE A 1 115 ? 0.157 -2.884 4.979 1.00 91.44 115 ILE A CA 1
ATOM 843 C C . ILE A 1 115 ? -0.738 -2.140 5.988 1.00 91.44 115 ILE A C 1
ATOM 845 O O . ILE A 1 115 ? -1.814 -2.647 6.317 1.00 91.44 115 ILE A O 1
ATOM 849 N N . PRO A 1 116 ? -0.371 -0.935 6.476 1.00 92.50 116 PRO A N 1
ATOM 850 C CA . PRO A 1 116 ? -1.207 -0.228 7.442 1.00 92.50 116 PRO A CA 1
ATOM 851 C C . PRO A 1 116 ? -2.553 0.198 6.845 1.00 92.50 116 PRO A C 1
ATOM 853 O O . PRO A 1 116 ? -3.551 0.233 7.563 1.00 92.50 116 PRO A O 1
ATOM 856 N N . LEU A 1 117 ? -2.615 0.457 5.533 1.00 93.25 117 LEU A N 1
ATOM 857 C CA . LEU A 1 117 ? -3.871 0.758 4.850 1.00 93.25 117 LEU A CA 1
ATOM 858 C C . LEU A 1 117 ? -4.829 -0.443 4.867 1.00 93.25 117 LEU A C 1
ATOM 860 O O . LEU A 1 117 ? -5.985 -0.280 5.250 1.00 93.25 117 LEU A O 1
ATOM 864 N N . ALA A 1 118 ? -4.357 -1.641 4.514 1.00 93.38 118 ALA A N 1
ATOM 865 C CA . ALA A 1 118 ? -5.150 -2.868 4.547 1.00 93.38 118 ALA A CA 1
ATOM 866 C C . ALA A 1 118 ? -5.686 -3.137 5.957 1.00 93.38 118 ALA A C 1
ATOM 868 O O . ALA A 1 118 ? -6.880 -3.379 6.123 1.00 93.38 118 ALA A O 1
ATOM 869 N N . LEU A 1 119 ? -4.837 -2.998 6.981 1.00 92.94 119 LEU A N 1
ATOM 870 C CA . LEU A 1 119 ? -5.248 -3.143 8.380 1.00 92.94 119 LEU A CA 1
ATOM 871 C C . LEU A 1 119 ? -6.313 -2.113 8.774 1.00 92.94 119 LEU A C 1
ATOM 873 O O . LEU A 1 119 ? -7.311 -2.471 9.398 1.00 92.94 119 LEU A O 1
ATOM 877 N N . ALA A 1 120 ? -6.155 -0.850 8.370 1.00 92.81 120 ALA A N 1
ATOM 878 C CA . ALA A 1 120 ? -7.147 0.192 8.630 1.00 92.81 120 ALA A CA 1
ATOM 879 C C . ALA A 1 120 ? -8.494 -0.119 7.958 1.00 92.81 120 ALA A C 1
ATOM 881 O O . ALA A 1 120 ? -9.551 0.055 8.570 1.00 92.81 120 ALA A O 1
ATOM 882 N N . MET A 1 121 ? -8.467 -0.602 6.712 1.00 93.81 121 MET A N 1
ATOM 883 C CA . MET A 1 121 ? -9.661 -0.982 5.955 1.00 93.81 121 MET A CA 1
ATOM 884 C C . MET A 1 121 ? -10.353 -2.205 6.560 1.00 93.81 121 MET A C 1
ATOM 886 O O . MET A 1 121 ? -11.566 -2.168 6.759 1.00 93.81 121 MET A O 1
ATOM 890 N N . LEU A 1 122 ? -9.598 -3.245 6.922 1.00 92.50 122 LEU A N 1
ATOM 891 C CA . LEU A 1 122 ? -10.127 -4.445 7.570 1.00 92.50 122 LEU A CA 1
ATOM 892 C C . LEU A 1 122 ? -10.725 -4.117 8.940 1.00 92.50 122 LEU A C 1
ATOM 894 O O . LEU A 1 122 ? -11.861 -4.509 9.207 1.00 92.50 122 LEU A O 1
ATOM 898 N N . ALA A 1 123 ? -10.025 -3.342 9.774 1.00 90.12 123 ALA A N 1
ATOM 899 C CA . ALA A 1 123 ? -10.539 -2.904 11.070 1.00 90.12 123 ALA A CA 1
ATOM 900 C C . ALA A 1 123 ? -11.833 -2.092 10.905 1.00 90.12 123 ALA A C 1
ATOM 902 O O . ALA A 1 123 ? -12.840 -2.376 11.554 1.00 90.12 123 ALA A O 1
ATOM 903 N N . ARG A 1 124 ? -11.852 -1.137 9.967 1.00 89.75 124 ARG A N 1
ATOM 904 C CA . ARG A 1 124 ? -13.051 -0.351 9.651 1.00 89.75 124 ARG A CA 1
ATOM 905 C C . ARG A 1 124 ? -14.200 -1.214 9.138 1.00 89.75 124 ARG A C 1
ATOM 907 O O . ARG A 1 124 ? -15.345 -0.970 9.513 1.00 89.75 124 ARG A O 1
ATOM 914 N N . GLY A 1 125 ? -13.906 -2.184 8.279 1.00 90.31 125 GLY A N 1
ATOM 915 C CA . GLY A 1 125 ? -14.886 -3.087 7.689 1.00 90.31 125 GLY A CA 1
ATOM 916 C C . GLY A 1 125 ? -15.553 -3.984 8.722 1.00 90.31 125 GLY A C 1
ATOM 917 O O . GLY A 1 125 ? -16.771 -4.122 8.691 1.00 90.31 125 GLY A O 1
ATOM 918 N N . HIS A 1 126 ? -14.790 -4.483 9.693 1.00 88.69 126 HIS A N 1
ATOM 919 C CA . HIS A 1 126 ? -15.301 -5.261 10.824 1.00 88.69 126 HIS A CA 1
ATOM 920 C C . HIS A 1 126 ? -15.859 -4.384 11.959 1.00 88.69 126 HIS A C 1
ATOM 922 O O . HIS A 1 126 ? -16.126 -4.879 13.044 1.00 88.69 126 HIS A O 1
ATOM 928 N N . GLY A 1 127 ? -16.027 -3.072 11.759 1.00 86.38 127 GLY A N 1
ATOM 929 C CA . GLY A 1 127 ? -16.610 -2.187 12.771 1.00 86.38 127 GLY A CA 1
ATOM 930 C C . GLY A 1 127 ? -15.706 -1.901 13.980 1.00 86.38 127 GLY A C 1
ATOM 931 O O . GLY A 1 127 ? -16.160 -1.264 14.932 1.00 86.38 127 GLY A O 1
ATOM 932 N N . TYR A 1 128 ? -14.434 -2.308 13.951 1.00 84.12 128 TYR A N 1
ATOM 933 C CA . TYR A 1 128 ? -13.448 -1.954 14.972 1.00 84.12 128 TYR A CA 1
ATOM 934 C C . TYR A 1 128 ? -12.985 -0.517 14.784 1.00 84.12 128 TYR A C 1
ATOM 936 O O . TYR A 1 128 ? -12.454 -0.157 13.737 1.00 84.12 128 TYR A O 1
ATOM 944 N N . ALA A 1 129 ? -13.142 0.309 15.811 1.00 83.00 129 ALA A N 1
ATOM 945 C CA . ALA A 1 129 ? -12.553 1.645 15.886 1.00 83.00 129 ALA A CA 1
ATOM 946 C C . ALA A 1 129 ? -11.890 1.831 17.257 1.00 83.00 129 ALA A C 1
ATOM 948 O O . ALA A 1 129 ? -12.078 1.001 18.138 1.00 83.00 129 ALA A O 1
ATOM 949 N N . GLY A 1 130 ? -11.177 2.935 17.489 1.00 73.94 130 GLY A N 1
ATOM 950 C CA . GLY A 1 130 ? -10.465 3.204 18.754 1.00 73.94 130 GLY A CA 1
ATOM 951 C C . GLY A 1 130 ? -11.271 3.124 20.066 1.00 73.94 130 GLY A C 1
ATOM 952 O O . GLY A 1 130 ? -10.693 3.271 21.133 1.00 73.94 130 GLY A O 1
ATOM 953 N N . LYS A 1 131 ? -12.593 2.900 20.018 1.00 73.00 131 LYS A N 1
ATOM 954 C CA . LYS A 1 131 ? -13.458 2.614 21.180 1.00 73.00 131 LYS A CA 1
ATOM 955 C C . LYS A 1 131 ? -13.940 1.150 21.247 1.00 73.00 131 LYS A C 1
ATOM 957 O O . LYS A 1 131 ? -14.905 0.873 21.951 1.00 73.00 131 LYS A O 1
ATOM 962 N N . GLY A 1 132 ? -13.314 0.240 20.502 1.00 80.94 132 GLY A N 1
ATOM 963 C CA . GLY A 1 132 ? -13.669 -1.179 20.421 1.00 80.94 132 GLY A CA 1
ATOM 964 C C . GLY A 1 132 ? -14.540 -1.547 19.213 1.00 80.94 132 GLY A C 1
ATOM 965 O O . GLY A 1 132 ? -14.696 -0.770 18.264 1.00 80.94 132 GLY A O 1
ATOM 966 N N . TYR A 1 133 ? -15.083 -2.765 19.260 1.00 84.12 133 TYR A N 1
ATOM 967 C CA . TYR A 1 133 ? -15.976 -3.328 18.247 1.00 84.12 133 TYR A CA 1
ATOM 968 C C . TYR A 1 133 ? -17.357 -2.668 18.294 1.00 84.12 133 TYR A C 1
ATOM 970 O O . TYR A 1 133 ? -17.943 -2.490 19.364 1.00 84.12 133 TYR A O 1
ATOM 978 N N . ARG A 1 134 ? -17.883 -2.295 17.125 1.00 83.19 134 ARG A N 1
ATOM 979 C CA . ARG A 1 134 ? -19.222 -1.722 16.971 1.00 83.19 134 ARG A CA 1
ATOM 980 C C . ARG A 1 134 ? -19.971 -2.431 15.839 1.00 83.19 134 ARG A C 1
ATOM 982 O O . ARG A 1 134 ? -19.697 -2.117 14.677 1.00 83.19 134 ARG A O 1
ATOM 9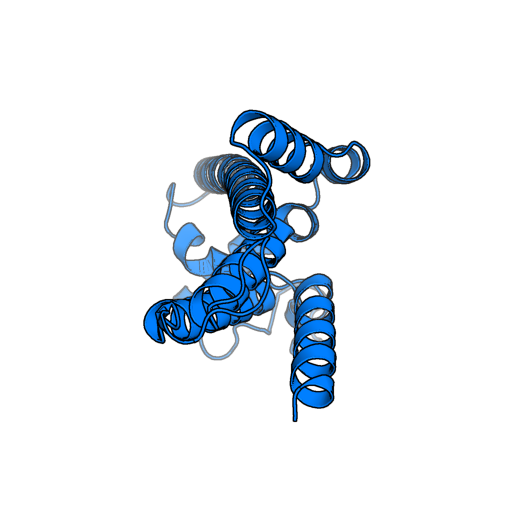89 N N . PRO A 1 135 ? -20.932 -3.321 16.150 1.00 77.56 135 PRO A N 1
ATOM 990 C CA . PRO A 1 135 ? -21.635 -4.112 15.139 1.00 77.56 135 PRO A CA 1
ATOM 991 C C . PRO A 1 135 ? -22.406 -3.238 14.136 1.00 77.56 135 PRO A C 1
ATOM 993 O O . PRO A 1 135 ? -22.369 -3.500 12.938 1.00 77.56 135 PRO A O 1
ATOM 996 N N . ASP A 1 136 ? -22.972 -2.108 14.576 1.00 83.25 136 ASP A N 1
ATOM 997 C CA . ASP A 1 136 ? -23.725 -1.177 13.710 1.00 83.25 136 ASP A CA 1
ATOM 998 C C . ASP A 1 136 ? -22.865 -0.477 12.642 1.00 83.25 136 ASP A C 1
ATOM 1000 O O . ASP A 1 136 ? -23.365 0.254 11.784 1.00 83.25 136 ASP A O 1
ATOM 1004 N N . ARG A 1 137 ? -21.536 -0.618 12.723 1.00 82.75 137 ARG A N 1
ATOM 1005 C CA . ARG A 1 137 ? -20.576 0.026 11.819 1.00 82.75 137 ARG A CA 1
ATOM 1006 C C . ARG A 1 137 ? -19.866 -0.950 10.893 1.00 82.75 137 ARG A C 1
ATOM 1008 O O . ARG A 1 137 ? -18.967 -0.511 10.173 1.00 82.75 137 ARG A O 1
ATOM 1015 N N . VAL A 1 138 ? -20.264 -2.219 10.886 1.00 87.62 138 VAL A N 1
ATOM 1016 C CA . VAL A 1 138 ? -19.729 -3.212 9.954 1.00 87.62 138 VAL A CA 1
ATOM 1017 C C . VAL A 1 138 ? -20.063 -2.787 8.525 1.00 87.62 138 VAL A C 1
ATOM 1019 O O . VAL A 1 138 ? -21.199 -2.449 8.190 1.00 87.62 138 VAL A O 1
ATOM 1022 N N . ARG A 1 139 ? -19.041 -2.743 7.672 1.00 90.56 139 ARG A N 1
ATOM 1023 C CA . ARG A 1 139 ? -19.151 -2.341 6.267 1.00 90.56 139 ARG A CA 1
ATOM 1024 C C . ARG A 1 139 ? -18.409 -3.356 5.399 1.00 90.56 139 ARG A C 1
ATOM 1026 O O . ARG A 1 139 ? -17.198 -3.204 5.212 1.00 90.56 139 ARG A O 1
ATOM 1033 N N . PRO A 1 140 ? -19.116 -4.336 4.810 1.00 89.75 140 PRO A N 1
ATOM 1034 C CA . PRO A 1 140 ? -18.501 -5.414 4.034 1.00 89.75 140 PRO A CA 1
ATOM 1035 C C . PRO A 1 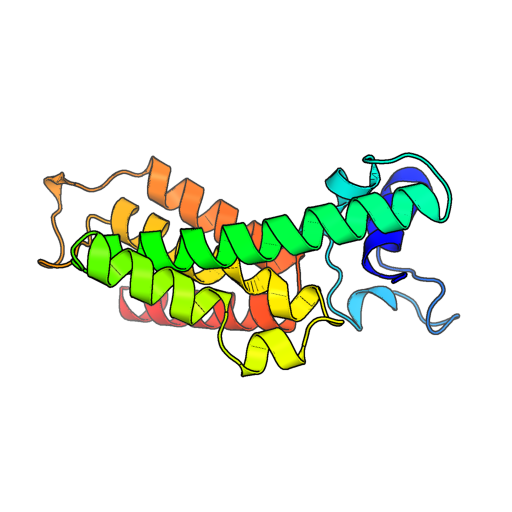140 ? -17.596 -4.926 2.895 1.00 89.75 140 PRO A C 1
ATOM 1037 O O . PRO A 1 140 ? -16.541 -5.502 2.654 1.00 89.75 140 PRO A O 1
ATOM 1040 N N . GLY A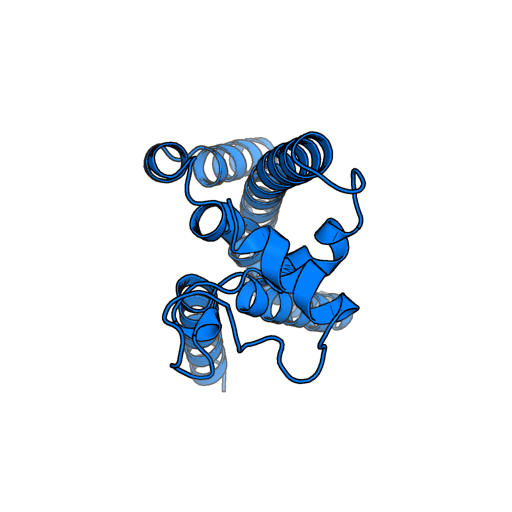 1 141 ? -17.936 -3.803 2.250 1.00 91.19 141 GLY A N 1
ATOM 1041 C CA . GLY A 1 141 ? -17.107 -3.227 1.183 1.00 91.19 141 GLY A CA 1
ATOM 1042 C C . GLY A 1 141 ? -15.684 -2.856 1.624 1.00 91.19 141 GLY A C 1
ATOM 1043 O O . GLY A 1 141 ? -14.742 -3.015 0.853 1.00 91.19 141 GLY A O 1
ATOM 1044 N N . TRP A 1 142 ? -15.493 -2.427 2.877 1.00 91.94 142 TRP A N 1
ATOM 1045 C CA . TRP A 1 142 ? -14.156 -2.145 3.417 1.00 91.94 142 TRP A CA 1
ATOM 1046 C C . TRP A 1 142 ? -13.378 -3.421 3.748 1.00 91.94 142 TRP A C 1
ATOM 1048 O O . TRP A 1 142 ? -12.154 -3.406 3.676 1.00 91.94 142 TRP A O 1
ATOM 1058 N N . ILE A 1 143 ? -14.072 -4.523 4.051 1.00 91.75 143 ILE A N 1
ATOM 1059 C CA . ILE A 1 143 ? -13.452 -5.839 4.253 1.00 91.75 143 ILE A CA 1
ATOM 1060 C C . ILE A 1 143 ? -12.885 -6.336 2.923 1.00 91.75 143 ILE A C 1
ATOM 1062 O O . ILE A 1 143 ? -11.695 -6.628 2.837 1.00 91.75 143 ILE A O 1
ATOM 1066 N N . VAL A 1 144 ? -13.715 -6.346 1.873 1.00 93.56 144 VAL A N 1
ATOM 1067 C CA . VAL A 1 144 ? -13.289 -6.733 0.518 1.00 93.56 144 VAL A CA 1
ATOM 1068 C C . VAL A 1 144 ? -12.148 -5.836 0.046 1.00 93.56 144 VAL A C 1
ATOM 1070 O O . VAL A 1 144 ? -11.114 -6.335 -0.386 1.00 93.56 144 VAL A O 1
ATOM 1073 N N . GLY A 1 145 ? -12.284 -4.516 0.202 1.00 93.19 145 GLY A N 1
ATOM 1074 C CA . GLY A 1 145 ? -11.222 -3.576 -0.147 1.00 93.19 145 GLY A CA 1
ATOM 1075 C C . GLY A 1 145 ? -9.922 -3.820 0.628 1.00 93.19 145 GLY A C 1
ATOM 1076 O O . GLY A 1 145 ? -8.850 -3.784 0.035 1.00 93.19 145 GLY A O 1
ATOM 1077 N N . GLY A 1 146 ? -9.999 -4.112 1.928 1.00 92.06 146 GLY A N 1
ATOM 1078 C CA . GLY A 1 146 ? -8.828 -4.417 2.752 1.00 92.06 146 GLY A CA 1
ATOM 1079 C C . GLY A 1 146 ? -8.096 -5.679 2.295 1.00 92.06 146 GLY A C 1
ATOM 1080 O O . GLY A 1 146 ? -6.872 -5.662 2.182 1.00 92.06 146 GLY A O 1
ATOM 1081 N N . TRP A 1 147 ? -8.836 -6.735 1.946 1.00 93.38 147 TRP A N 1
ATOM 1082 C CA . TRP A 1 147 ? -8.263 -7.953 1.369 1.00 93.38 147 TRP A CA 1
ATOM 1083 C C . TRP A 1 147 ? -7.668 -7.731 -0.022 1.00 93.38 147 TRP A C 1
ATOM 1085 O O . TRP A 1 147 ? -6.593 -8.253 -0.299 1.00 93.38 147 TRP A O 1
ATOM 1095 N N . LEU A 1 148 ? -8.303 -6.923 -0.875 1.00 93.44 148 LEU A N 1
ATOM 1096 C CA . LEU A 1 148 ? -7.747 -6.566 -2.185 1.00 93.44 148 LEU A CA 1
ATOM 1097 C C . LEU A 1 148 ? -6.431 -5.789 -2.049 1.00 93.44 148 LEU A C 1
ATOM 1099 O O . LEU A 1 148 ? -5.474 -6.076 -2.764 1.00 93.44 148 LEU A O 1
ATOM 1103 N N . VAL A 1 149 ? -6.351 -4.846 -1.105 1.00 92.62 149 VAL A N 1
ATOM 1104 C CA . VAL A 1 149 ? -5.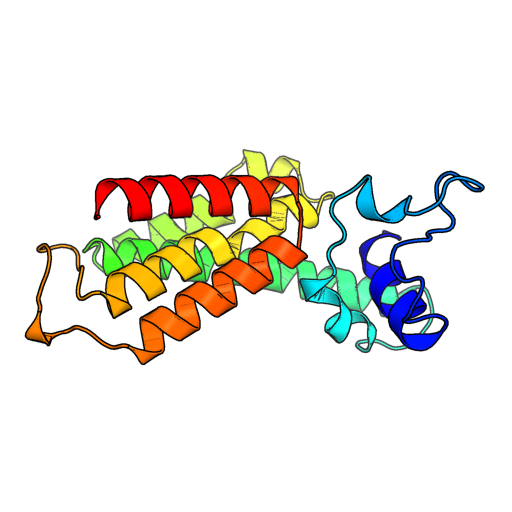113 -4.101 -0.822 1.00 92.62 149 VAL A CA 1
ATOM 1105 C C . VAL A 1 149 ? -4.036 -5.021 -0.243 1.00 92.62 149 VAL A C 1
ATOM 1107 O O . VAL A 1 149 ? -2.875 -4.907 -0.633 1.00 92.62 149 VAL A O 1
ATOM 1110 N N . ALA A 1 150 ? -4.402 -5.960 0.635 1.00 91.56 150 ALA A N 1
ATOM 1111 C CA . ALA A 1 150 ? -3.473 -6.962 1.153 1.00 91.56 150 ALA A CA 1
ATOM 1112 C C . ALA A 1 150 ? -2.947 -7.882 0.039 1.00 91.56 150 ALA A C 1
ATOM 1114 O O . ALA A 1 150 ? -1.740 -8.090 -0.064 1.00 91.56 150 ALA A O 1
ATOM 1115 N N . ALA A 1 151 ? -3.826 -8.372 -0.839 1.00 90.69 151 ALA A N 1
ATOM 1116 C CA . ALA A 1 151 ? -3.444 -9.184 -1.990 1.00 90.69 151 ALA A CA 1
ATOM 1117 C C . ALA A 1 151 ? -2.514 -8.407 -2.933 1.00 90.69 151 ALA A C 1
ATOM 1119 O O . ALA A 1 151 ? -1.472 -8.922 -3.333 1.00 90.69 151 ALA A O 1
ATOM 1120 N N . TRP A 1 152 ? -2.823 -7.139 -3.219 1.00 90.75 152 TRP A N 1
ATOM 1121 C CA . TRP A 1 152 ? -1.947 -6.272 -4.007 1.00 90.75 152 TRP A CA 1
ATOM 1122 C C . TRP A 1 152 ? -0.577 -6.074 -3.341 1.00 90.75 152 TRP A C 1
ATOM 1124 O O . TRP A 1 152 ? 0.446 -6.217 -4.007 1.00 90.75 152 TRP A O 1
ATOM 1134 N N . GLN A 1 153 ? -0.522 -5.845 -2.026 1.00 89.62 153 GLN A N 1
ATOM 1135 C CA . GLN A 1 153 ? 0.736 -5.723 -1.278 1.00 89.62 153 GLN A CA 1
ATOM 1136 C C . GLN A 1 153 ? 1.612 -6.981 -1.386 1.00 89.62 153 GLN A C 1
ATOM 1138 O O . GLN A 1 153 ? 2.834 -6.856 -1.473 1.00 89.62 153 GLN A O 1
ATOM 1143 N N . VAL A 1 154 ? 1.011 -8.177 -1.420 1.00 87.69 154 VAL A N 1
ATOM 1144 C CA . VAL A 1 154 ? 1.741 -9.442 -1.616 1.00 87.69 154 VAL A CA 1
ATOM 1145 C C . VAL A 1 154 ? 2.405 -9.499 -2.992 1.00 87.69 154 VAL A C 1
ATOM 1147 O O . VAL A 1 154 ? 3.538 -9.959 -3.108 1.00 87.69 154 VAL A O 1
ATOM 1150 N N . THR A 1 155 ? 1.758 -8.962 -4.029 1.00 85.31 155 THR A N 1
ATOM 1151 C CA . THR A 1 155 ? 2.341 -8.921 -5.383 1.00 85.31 155 THR A CA 1
ATOM 1152 C C . THR A 1 155 ? 3.528 -7.960 -5.523 1.00 85.31 155 THR A C 1
ATOM 1154 O O . THR A 1 155 ? 4.237 -8.015 -6.527 1.00 85.31 155 THR A O 1
ATOM 1157 N N . LEU A 1 156 ? 3.756 -7.060 -4.559 1.00 82.75 156 LEU A N 1
ATOM 1158 C CA . LEU A 1 156 ? 4.880 -6.117 -4.594 1.00 82.75 156 LEU A CA 1
ATOM 1159 C C . LEU A 1 156 ? 6.188 -6.735 -4.098 1.00 82.75 156 LEU A C 1
ATOM 1161 O O . LEU A 1 156 ? 7.261 -6.344 -4.555 1.00 82.75 156 LEU A O 1
ATOM 1165 N N . GLY A 1 157 ? 6.103 -7.702 -3.192 1.00 79.69 157 GLY A N 1
ATOM 1166 C CA . GLY A 1 157 ? 7.265 -8.387 -2.654 1.00 79.69 157 GLY A CA 1
ATOM 1167 C C . GLY A 1 157 ? 6.861 -9.535 -1.747 1.00 79.69 157 GLY A C 1
ATOM 1168 O O . GLY A 1 157 ? 5.973 -9.391 -0.904 1.00 79.69 157 GLY A O 1
ATOM 1169 N N . PHE A 1 158 ? 7.537 -10.669 -1.904 1.00 74.75 158 PHE A N 1
ATOM 1170 C CA . PHE A 1 158 ? 7.272 -11.860 -1.113 1.00 74.75 158 PHE A CA 1
ATOM 1171 C C . PHE A 1 158 ? 7.662 -11.651 0.345 1.00 74.75 158 PHE A C 1
ATOM 1173 O O . PHE A 1 158 ? 6.928 -12.094 1.218 1.00 74.75 158 PHE A O 1
ATOM 1180 N N . SER A 1 159 ? 8.749 -10.931 0.636 1.00 79.81 159 SER A N 1
ATOM 1181 C CA . SER A 1 159 ? 9.217 -10.770 2.021 1.00 79.81 159 SER A CA 1
ATOM 1182 C C . SER A 1 159 ? 8.200 -10.018 2.898 1.00 79.81 159 SER A C 1
ATOM 1184 O O . SER A 1 159 ? 7.726 -10.517 3.926 1.00 79.81 159 SER A O 1
ATOM 1186 N N . LEU A 1 160 ? 7.773 -8.836 2.444 1.00 82.12 160 LEU A N 1
ATOM 1187 C CA . LEU A 1 160 ? 6.750 -8.035 3.125 1.00 82.12 160 LEU A CA 1
ATOM 1188 C C . LEU A 1 160 ? 5.350 -8.649 2.994 1.00 82.12 160 LEU A C 1
ATOM 1190 O O . LEU A 1 160 ? 4.569 -8.621 3.946 1.00 82.12 160 LEU A O 1
ATOM 1194 N N . GLY A 1 161 ? 5.039 -9.220 1.829 1.00 82.88 161 GLY A N 1
ATOM 1195 C CA . GLY A 1 161 ? 3.762 -9.863 1.543 1.00 82.88 161 GLY A CA 1
ATOM 1196 C C . GLY A 1 161 ? 3.491 -11.082 2.417 1.00 82.88 161 GLY A C 1
ATOM 1197 O O . GLY A 1 161 ? 2.431 -11.171 3.031 1.00 82.88 161 GLY A O 1
ATOM 1198 N N . LEU A 1 162 ? 4.457 -11.998 2.524 1.00 85.19 162 LEU A N 1
ATOM 1199 C CA . LEU A 1 162 ? 4.362 -13.177 3.387 1.00 85.19 162 LEU A CA 1
ATOM 1200 C C . LEU A 1 162 ? 4.241 -12.771 4.852 1.00 85.19 162 LEU A C 1
ATOM 1202 O O . LEU A 1 162 ? 3.402 -13.318 5.561 1.00 85.19 162 LEU A O 1
ATOM 1206 N N . SER A 1 163 ? 5.013 -11.775 5.295 1.00 87.31 163 SER A N 1
ATOM 1207 C CA . SER A 1 163 ? 4.917 -11.259 6.667 1.00 87.31 163 SER A CA 1
ATOM 1208 C C . SER A 1 163 ? 3.503 -10.752 6.984 1.00 87.31 163 SER A C 1
ATOM 1210 O O . SER A 1 163 ? 2.946 -11.076 8.034 1.00 87.31 163 SER A O 1
ATOM 1212 N N . LEU A 1 164 ? 2.882 -10.013 6.054 1.00 88.25 164 LEU A N 1
ATOM 1213 C CA . LEU A 1 164 ? 1.483 -9.591 6.170 1.00 88.25 164 LEU A CA 1
ATOM 1214 C C . LEU A 1 164 ? 0.521 -10.788 6.164 1.00 88.25 164 LEU A C 1
ATOM 1216 O O . LEU A 1 164 ? -0.404 -10.825 6.971 1.00 88.25 164 LEU A O 1
ATOM 1220 N N . ALA A 1 165 ? 0.723 -11.760 5.274 1.00 88.19 165 ALA A N 1
ATOM 1221 C CA . ALA A 1 165 ? -0.134 -12.938 5.181 1.00 88.19 165 ALA A CA 1
ATOM 1222 C C . ALA A 1 165 ? -0.118 -13.755 6.482 1.00 88.19 165 ALA A C 1
ATOM 1224 O O . ALA A 1 165 ? -1.183 -14.117 6.980 1.00 88.19 165 ALA A O 1
ATOM 1225 N N . TYR A 1 166 ? 1.060 -13.968 7.080 1.00 89.88 166 TYR A N 1
ATOM 1226 C CA . TYR A 1 166 ? 1.187 -14.624 8.382 1.00 89.88 166 TYR A CA 1
ATOM 1227 C C . TYR A 1 166 ? 0.488 -13.837 9.490 1.00 89.88 166 TYR A C 1
ATOM 1229 O O . TYR A 1 166 ? -0.236 -14.429 10.288 1.00 89.88 166 TYR A O 1
ATOM 1237 N N . LEU A 1 167 ? 0.641 -12.509 9.519 1.00 89.31 167 LEU A N 1
ATOM 1238 C CA . LEU A 1 167 ? -0.066 -11.663 10.482 1.00 89.31 167 LEU A CA 1
ATOM 1239 C C . LEU A 1 167 ? -1.589 -11.827 10.354 1.00 89.31 167 LEU A C 1
ATOM 1241 O O . LEU A 1 167 ? -2.270 -12.039 11.355 1.00 89.31 167 LEU A O 1
ATOM 1245 N N . LEU A 1 168 ? -2.126 -11.751 9.133 1.00 89.94 168 LEU A N 1
ATOM 1246 C CA . LEU A 1 168 ? -3.561 -11.903 8.884 1.00 89.94 168 LEU A CA 1
ATOM 1247 C C . LEU A 1 168 ? -4.053 -13.312 9.234 1.00 89.94 168 LEU A C 1
ATOM 1249 O O . LEU A 1 168 ? -5.131 -13.448 9.810 1.00 89.94 168 LEU A O 1
ATOM 1253 N N . LEU A 1 169 ? -3.263 -14.347 8.946 1.00 90.25 169 LEU A N 1
ATOM 1254 C CA . LEU A 1 169 ? -3.579 -15.725 9.316 1.00 90.25 169 LEU A CA 1
ATOM 1255 C C . LEU A 1 169 ? -3.667 -15.888 10.838 1.00 90.25 169 LEU A C 1
ATOM 1257 O O . LEU A 1 169 ? -4.637 -16.445 11.335 1.00 90.25 169 LEU A O 1
ATOM 1261 N N . ILE A 1 170 ? -2.696 -15.357 11.584 1.00 90.38 170 ILE A N 1
ATOM 1262 C CA . ILE A 1 170 ? -2.696 -15.414 13.053 1.00 90.38 170 ILE A CA 1
ATOM 1263 C C . ILE A 1 170 ? -3.911 -14.674 13.619 1.00 90.38 170 ILE A C 1
ATOM 1265 O O . ILE A 1 170 ? -4.605 -15.202 14.484 1.00 90.38 170 ILE A O 1
ATOM 1269 N N . VAL A 1 171 ? -4.195 -13.468 13.121 1.00 87.12 171 VAL A N 1
ATOM 1270 C CA . VAL A 1 171 ? -5.328 -12.657 13.594 1.00 87.12 171 VAL A CA 1
ATOM 1271 C C . VAL A 1 171 ? -6.666 -13.331 13.293 1.00 87.12 171 VAL A C 1
ATOM 1273 O O . VAL A 1 171 ? -7.555 -13.318 14.138 1.00 87.12 171 VAL A O 1
ATOM 1276 N N . THR A 1 172 ? -6.817 -13.926 12.109 1.00 86.81 172 THR A N 1
ATOM 1277 C CA . THR A 1 172 ? -8.049 -14.637 11.734 1.00 86.81 172 THR A CA 1
ATOM 1278 C C . THR A 1 172 ? -8.218 -15.938 12.511 1.00 86.81 172 THR A C 1
ATOM 1280 O O . THR A 1 172 ? -9.317 -16.197 12.987 1.00 86.81 172 THR A O 1
ATOM 1283 N N . ALA A 1 173 ? -7.145 -16.707 12.717 1.00 87.31 173 ALA A N 1
ATOM 1284 C CA . ALA A 1 173 ? -7.175 -17.922 13.529 1.00 87.31 173 ALA A CA 1
ATOM 1285 C C . ALA A 1 173 ? -7.482 -17.635 15.007 1.00 87.31 173 ALA A C 1
ATOM 1287 O O . ALA A 1 173 ? -8.203 -18.397 15.634 1.00 87.31 173 ALA A O 1
ATOM 1288 N N . ALA A 1 174 ? -6.978 -16.528 15.559 1.00 84.75 174 ALA A N 1
ATOM 1289 C CA . ALA A 1 174 ? -7.280 -16.111 16.929 1.00 84.75 174 ALA A CA 1
ATOM 1290 C C . ALA A 1 174 ? -8.718 -15.584 17.113 1.00 84.75 174 ALA A C 1
ATOM 1292 O O . ALA A 1 174 ? -9.166 -15.427 18.247 1.00 84.75 174 ALA A O 1
ATOM 1293 N N . ALA A 1 175 ? -9.415 -15.261 16.020 1.00 76.81 175 ALA A N 1
ATOM 1294 C CA . ALA A 1 175 ? -10.783 -14.747 16.029 1.00 76.81 175 ALA A CA 1
ATOM 1295 C C . ALA A 1 175 ? -11.849 -15.813 15.700 1.00 76.81 175 ALA A C 1
ATOM 1297 O O . ALA A 1 175 ? -13.037 -15.488 15.753 1.00 76.81 175 ALA A O 1
ATOM 1298 N N . ALA A 1 176 ? -11.430 -17.030 15.331 1.00 66.88 176 ALA A N 1
ATOM 1299 C CA . ALA A 1 176 ? -12.282 -18.185 15.035 1.00 66.88 176 ALA A CA 1
ATOM 1300 C C . ALA A 1 176 ? -12.547 -19.021 16.295 1.00 66.88 176 ALA A C 1
ATOM 1302 O O . ALA A 1 176 ? -13.684 -19.528 16.414 1.00 66.88 176 ALA A O 1
#

Sequence (176 aa):
MWIASWGGHALLTAPLHVFDSNTFWPLSNSYAFNDTMLGYAPMALLGGGGMAGALVRYNVLFVLAHALAFAGGYALARQLGSRAPGALVAGAAFAYAPWRLAHDGQLNILSSGAIPLALAMLARGHGYAGKGYRPDRVRPGWIVGGWLVAAWQVTLGFSLGLSLAYLLLIVTAAAA

Foldseek 3Di:
DVLLLLQLVCVVPPVPQSQQDPPPPPDGSVCQVWQNQNLCNVLNPAQDDDDRRVVVSLVVLLVVLLVLQLVLQLLLCVQLPDDNVVSNVRSCCRSVPPVVVVVSVPSLSSNLSLLSVLVSLLCQQQQRGNVGRDNVRHHVVSNVVSVVSLVSNCSRGVVSSVVSVVVVVVVVVVVD

Secondary structure (DSSP, 8-state):
--HHHHHHHHHHH-TT-TT--STTTT-TTGGGGS---GGGGGGGGTT-SHHHHHHHHHHHHHHHHHHHHHHHHHHHHHHTT--HHHHHHHHHHHHT-HHHHTTTT-HHHHT-THHHHHHHHHHHHTTEETTEE-GGG--HHHHHHHHHHHHHHHHH-HHHHHHHHHHHHHHHHTT-